Protein AF-A0A0F9CSD4-F1 (afdb_monomer_lite)

Sequence (87 aa):
MLLVESEYRLRVNAAGVAVREELGRVSQDVIADVVLERNEDLTPLYKRKLELTTVKVQLESRLRTYERAWNALSRELSRRELEAKIQ

Structure (mmCIF, N/CA/C/O backbone):
data_AF-A0A0F9CSD4-F1
#
_entry.id   AF-A0A0F9CSD4-F1
#
loop_
_atom_site.group_PDB
_atom_site.id
_atom_site.type_symbol
_atom_site.label_atom_id
_atom_site.label_alt_id
_atom_site.label_comp_id
_atom_site.label_asym_id
_atom_site.label_entity_id
_atom_site.label_seq_id
_atom_site.pdbx_PDB_ins_code
_atom_site.Cartn_x
_atom_site.Cartn_y
_atom_site.Cartn_z
_atom_site.occupancy
_atom_site.B_iso_or_equiv
_atom_site.auth_seq_id
_atom_site.auth_comp_id
_atom_site.auth_asym_id
_atom_site.auth_atom_id
_atom_site.pdbx_PDB_model_num
ATOM 1 N N . MET A 1 1 ? -1.863 9.528 -0.819 1.00 74.06 1 MET A N 1
ATOM 2 C CA . MET A 1 1 ? -1.571 8.317 -0.018 1.00 74.06 1 MET A CA 1
ATOM 3 C C . MET A 1 1 ? -1.226 8.658 1.426 1.00 74.06 1 MET A C 1
ATOM 5 O O . MET A 1 1 ? -1.876 8.116 2.306 1.00 74.06 1 MET A O 1
ATOM 9 N N . LEU A 1 2 ? -0.283 9.584 1.665 1.00 85.50 2 LEU A N 1
ATOM 10 C CA . LEU A 1 2 ? 0.168 9.956 3.015 1.00 85.50 2 LEU A CA 1
ATOM 11 C C . LEU A 1 2 ? -0.985 10.327 3.965 1.00 85.50 2 LEU A C 1
ATOM 13 O O . LEU A 1 2 ? -1.018 9.852 5.092 1.00 85.50 2 LEU A O 1
ATOM 17 N N . LEU A 1 3 ? -1.964 11.099 3.477 1.00 90.31 3 LEU A N 1
ATOM 18 C CA . LEU A 1 3 ? -3.127 11.511 4.266 1.00 90.31 3 LEU A CA 1
ATOM 19 C C . LEU A 1 3 ? -3.970 10.315 4.745 1.00 90.31 3 LEU A C 1
ATOM 21 O O . LEU A 1 3 ? -4.186 10.175 5.941 1.00 90.31 3 LEU A O 1
ATOM 25 N N . VAL A 1 4 ? -4.365 9.412 3.838 1.00 90.88 4 VAL A N 1
ATOM 26 C CA . VAL A 1 4 ? -5.164 8.210 4.165 1.00 90.88 4 VAL A CA 1
ATOM 27 C C . VAL A 1 4 ? -4.415 7.290 5.126 1.00 90.88 4 VAL A C 1
ATOM 29 O O . VAL A 1 4 ? -4.996 6.753 6.062 1.00 90.88 4 VAL A O 1
ATOM 32 N N . GLU A 1 5 ? -3.108 7.123 4.923 1.00 90.25 5 GLU A N 1
ATOM 33 C CA . GLU A 1 5 ? -2.283 6.320 5.821 1.00 90.25 5 GLU A CA 1
ATOM 34 C C . GLU A 1 5 ? -2.172 6.955 7.214 1.00 90.25 5 GLU A C 1
ATOM 36 O O . GLU A 1 5 ? -2.292 6.253 8.219 1.00 90.25 5 GLU A O 1
ATOM 41 N N . SER A 1 6 ? -1.977 8.275 7.277 1.00 92.12 6 SER A N 1
ATOM 42 C CA . SER A 1 6 ? -1.906 9.011 8.539 1.00 92.12 6 SER A CA 1
ATOM 43 C C . SER A 1 6 ? -3.232 8.968 9.293 1.00 92.12 6 SER A C 1
ATOM 45 O O . SER A 1 6 ? -3.231 8.671 10.482 1.00 92.12 6 SER A O 1
ATOM 47 N N . GLU A 1 7 ? -4.354 9.154 8.594 1.00 92.81 7 GLU A N 1
ATOM 48 C CA . GLU A 1 7 ? -5.697 9.073 9.160 1.00 92.81 7 GLU A CA 1
ATOM 49 C C . GLU A 1 7 ? -5.981 7.667 9.695 1.00 92.81 7 GLU A C 1
ATOM 51 O O . GLU A 1 7 ? -6.412 7.519 10.838 1.00 92.81 7 GLU A O 1
ATOM 56 N N . TYR A 1 8 ? -5.666 6.630 8.911 1.00 93.31 8 TYR A N 1
ATOM 57 C CA . TYR A 1 8 ? -5.805 5.241 9.337 1.00 93.31 8 TYR A CA 1
ATOM 58 C C . TYR A 1 8 ? -5.003 4.959 10.611 1.00 93.31 8 TYR A C 1
ATOM 60 O O . TYR A 1 8 ? -5.548 4.434 11.578 1.00 93.31 8 TYR A O 1
ATOM 68 N N . ARG A 1 9 ? -3.721 5.353 10.650 1.00 92.25 9 ARG A N 1
ATOM 69 C CA . ARG A 1 9 ? -2.874 5.167 11.839 1.00 92.25 9 ARG A CA 1
ATOM 70 C C . ARG A 1 9 ? -3.429 5.902 13.052 1.00 92.25 9 ARG A C 1
ATOM 72 O O . ARG A 1 9 ? -3.401 5.351 14.146 1.00 92.25 9 ARG A O 1
ATOM 79 N N . LEU A 1 10 ? -3.917 7.127 12.875 1.00 94.38 10 LEU A N 1
ATOM 80 C CA . LEU A 1 10 ? -4.476 7.928 13.964 1.00 94.38 10 LEU A CA 1
ATOM 81 C C . LEU A 1 10 ? -5.717 7.258 14.555 1.00 94.38 10 LEU A C 1
ATOM 83 O O . LEU A 1 10 ? -5.785 7.061 15.767 1.00 94.38 10 LEU A O 1
ATOM 87 N N . ARG A 1 11 ? -6.656 6.838 13.699 1.00 94.00 11 ARG A N 1
ATOM 88 C CA . ARG A 1 11 ? -7.894 6.186 14.138 1.00 94.00 11 ARG A CA 1
ATOM 89 C C . ARG A 1 11 ? -7.644 4.818 14.771 1.00 94.00 11 ARG A C 1
ATOM 91 O O . ARG A 1 11 ? -8.198 4.544 15.831 1.00 94.00 11 ARG A O 1
ATOM 98 N N . VAL A 1 12 ? -6.762 4.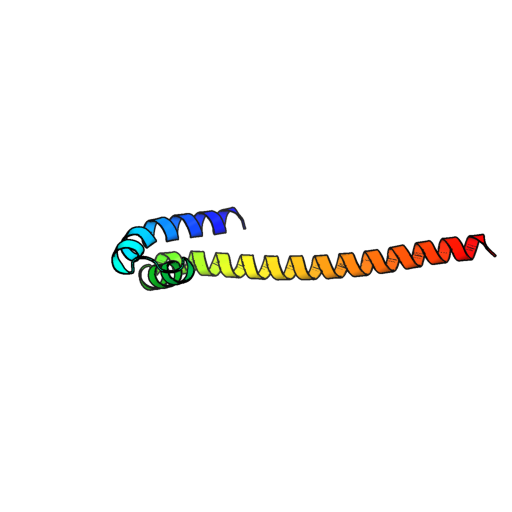000 14.190 1.00 93.31 12 VAL A N 1
ATOM 99 C CA . VAL A 1 12 ? -6.368 2.711 14.786 1.00 93.31 12 VAL A CA 1
ATOM 100 C C . VAL A 1 12 ? -5.668 2.914 16.123 1.00 93.31 12 VAL A C 1
ATOM 102 O O . VAL A 1 12 ? -5.948 2.196 17.074 1.00 93.31 12 VAL A O 1
ATOM 105 N N . ASN A 1 13 ? -4.795 3.916 16.245 1.00 92.56 13 ASN A N 1
ATOM 106 C CA . ASN A 1 13 ? -4.132 4.191 17.515 1.00 92.56 13 ASN A CA 1
ATOM 107 C C . ASN A 1 13 ? -5.093 4.683 18.593 1.00 92.56 13 ASN A C 1
ATOM 109 O O . ASN A 1 13 ? -4.894 4.313 19.748 1.00 92.56 13 ASN A O 1
ATOM 113 N N . ALA A 1 14 ? -6.096 5.484 18.231 1.00 93.12 14 ALA A N 1
ATOM 114 C CA . ALA A 1 14 ? -7.127 5.933 19.158 1.00 93.12 14 ALA A CA 1
ATOM 115 C C . ALA A 1 14 ? -7.989 4.753 19.637 1.00 93.12 14 ALA A C 1
ATOM 117 O O . ALA A 1 14 ? -8.125 4.541 20.839 1.00 93.12 14 ALA A O 1
ATOM 118 N N . ALA A 1 15 ? -8.492 3.932 18.712 1.00 92.25 15 ALA A N 1
ATOM 119 C CA . ALA A 1 15 ? -9.303 2.758 19.040 1.00 92.25 15 ALA A CA 1
ATOM 120 C C . ALA A 1 15 ? -8.498 1.640 19.738 1.00 92.25 15 ALA A C 1
ATOM 122 O O . ALA A 1 15 ? -9.030 0.889 20.550 1.00 92.25 15 ALA A O 1
ATOM 123 N N . GLY A 1 16 ? -7.196 1.551 19.466 1.00 90.81 16 GLY A N 1
ATOM 124 C CA . GLY A 1 16 ? -6.300 0.532 20.010 1.00 90.81 16 GLY A CA 1
ATOM 125 C C . GLY A 1 16 ? -5.816 0.786 21.438 1.00 90.81 16 GLY A C 1
ATOM 126 O O . GLY A 1 16 ? -5.027 -0.008 21.940 1.00 90.81 16 GLY A O 1
ATOM 127 N N . VAL A 1 17 ? -6.230 1.873 22.104 1.00 92.31 17 VAL A N 1
ATOM 128 C CA . VAL A 1 17 ? -5.871 2.124 23.515 1.00 92.31 17 VAL A CA 1
ATOM 129 C C . VAL A 1 17 ? -6.412 1.009 24.410 1.00 92.31 17 VAL A C 1
ATOM 131 O O . VAL A 1 17 ? -5.619 0.333 25.056 1.00 92.31 17 VAL A O 1
ATOM 134 N N . ALA A 1 18 ? -7.719 0.741 24.351 1.00 90.69 18 ALA A N 1
ATOM 135 C CA . ALA A 1 18 ? -8.351 -0.314 25.146 1.00 90.69 18 ALA A CA 1
ATOM 136 C C . ALA A 1 18 ? -7.812 -1.714 24.792 1.00 90.69 18 ALA A C 1
ATOM 138 O O . ALA A 1 18 ? -7.572 -2.540 25.665 1.00 90.69 18 ALA A O 1
ATOM 139 N N . VAL A 1 19 ? -7.542 -1.962 23.505 1.00 91.12 19 VAL A N 1
ATOM 140 C CA . VAL A 1 19 ? -6.972 -3.236 23.030 1.00 91.12 19 VAL A CA 1
ATOM 141 C C . VAL A 1 19 ? -5.564 -3.470 23.591 1.00 91.12 19 VAL A C 1
ATOM 143 O O . VAL A 1 19 ? -5.222 -4.593 23.950 1.00 91.12 19 VAL A O 1
ATOM 146 N N . ARG A 1 20 ? -4.739 -2.419 23.703 1.00 91.94 20 ARG A N 1
ATOM 147 C CA . ARG A 1 20 ? -3.398 -2.508 24.309 1.00 91.94 20 ARG A CA 1
ATOM 148 C C . ARG A 1 20 ? -3.446 -2.779 25.808 1.00 91.94 20 ARG A C 1
ATOM 150 O O . ARG A 1 20 ? -2.580 -3.485 26.313 1.00 91.94 20 ARG A O 1
ATOM 157 N N . GLU A 1 21 ? -4.427 -2.218 26.505 1.00 92.19 21 GLU A N 1
ATOM 158 C CA . GLU A 1 21 ? -4.628 -2.473 27.935 1.00 92.19 21 GLU A CA 1
ATOM 159 C C . GLU A 1 21 ? -5.054 -3.924 28.192 1.00 92.19 21 GLU A C 1
ATOM 161 O O . GLU A 1 21 ? -4.582 -4.538 29.144 1.00 92.19 21 GLU A O 1
ATOM 166 N N . GLU A 1 22 ? -5.875 -4.496 27.308 1.00 92.94 22 GLU A N 1
ATOM 167 C CA . GLU A 1 22 ? -6.349 -5.881 27.404 1.00 92.94 22 GLU A CA 1
ATOM 168 C C . GLU A 1 22 ? -5.280 -6.915 27.015 1.00 92.94 22 GLU A C 1
ATOM 170 O O . GLU A 1 22 ? -5.056 -7.885 27.737 1.00 92.94 22 GLU A O 1
ATOM 175 N N . LEU A 1 23 ? -4.611 -6.721 25.874 1.00 89.56 23 LEU A N 1
ATOM 176 C CA . LEU A 1 23 ? -3.674 -7.704 25.309 1.00 89.56 23 LEU A CA 1
ATOM 177 C C . LEU A 1 23 ? -2.236 -7.539 25.820 1.00 89.56 23 LEU A C 1
ATOM 179 O O . LEU A 1 23 ? -1.386 -8.404 25.595 1.00 89.56 23 LEU A O 1
ATOM 183 N N . GLY A 1 24 ? -1.928 -6.420 26.479 1.00 88.12 24 GLY A N 1
ATOM 184 C CA . GLY A 1 24 ? -0.580 -6.094 26.921 1.00 88.12 24 GLY A CA 1
ATOM 185 C C . GLY A 1 24 ? 0.375 -5.831 25.751 1.00 88.12 24 GLY A C 1
ATOM 186 O O . GLY A 1 24 ? 0.075 -5.096 24.808 1.00 88.12 24 GLY A O 1
ATOM 187 N N . ARG A 1 25 ? 1.592 -6.385 25.825 1.00 87.19 25 ARG A N 1
ATOM 188 C CA . ARG A 1 25 ? 2.686 -6.042 24.902 1.00 87.19 25 ARG A CA 1
ATOM 189 C C . ARG A 1 25 ? 2.688 -6.941 23.662 1.00 87.19 25 ARG A C 1
ATOM 191 O O . ARG A 1 25 ? 3.464 -7.887 23.572 1.00 87.19 25 ARG A O 1
ATOM 198 N N . VAL A 1 26 ? 1.842 -6.602 22.697 1.00 91.69 26 VAL A N 1
ATOM 199 C CA . VAL A 1 26 ? 1.744 -7.259 21.382 1.00 91.69 26 VAL A CA 1
ATOM 200 C C . VAL A 1 26 ? 2.245 -6.353 20.250 1.00 91.69 26 VAL A C 1
ATOM 202 O O . VAL A 1 26 ? 2.504 -5.163 20.452 1.00 91.69 26 VAL A O 1
ATOM 205 N N . SER A 1 27 ? 2.428 -6.916 19.051 1.00 92.44 27 SER A N 1
ATOM 206 C CA . SER A 1 27 ? 2.819 -6.135 17.875 1.00 92.44 27 SER A CA 1
ATOM 207 C C . SER A 1 27 ? 1.700 -5.183 17.437 1.00 92.44 27 SER A C 1
ATOM 209 O O . SER A 1 27 ? 0.520 -5.397 17.718 1.00 92.44 27 SER A O 1
ATOM 211 N N . GLN A 1 28 ? 2.072 -4.121 16.719 1.00 88.62 28 GLN A N 1
ATOM 212 C CA . GLN A 1 28 ? 1.097 -3.177 16.166 1.00 88.62 28 GLN A CA 1
ATOM 213 C C . GLN A 1 28 ? 0.153 -3.819 15.149 1.00 88.62 28 GLN A C 1
ATOM 215 O O . GLN A 1 28 ? -1.009 -3.434 15.092 1.00 88.62 28 GLN A O 1
ATOM 220 N N . ASP A 1 29 ? 0.619 -4.819 14.402 1.00 89.88 29 ASP A N 1
ATOM 221 C CA . ASP A 1 29 ? -0.223 -5.521 13.433 1.00 89.88 29 ASP A CA 1
ATOM 222 C C . ASP A 1 29 ? -1.350 -6.287 14.140 1.00 89.88 29 ASP A C 1
ATOM 224 O O . ASP A 1 29 ? -2.509 -6.137 13.773 1.00 89.88 29 ASP A O 1
ATOM 228 N N . VAL A 1 30 ? -1.043 -6.971 15.250 1.00 91.75 30 VAL A N 1
ATOM 229 C CA . VAL A 1 30 ? -2.055 -7.66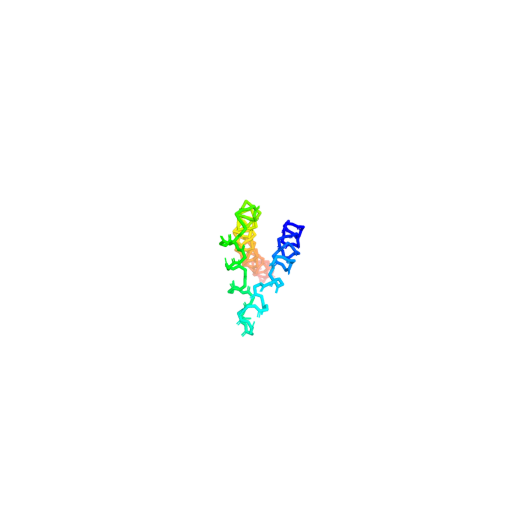7 16.067 1.00 91.75 30 VAL A CA 1
ATOM 230 C C . VAL A 1 30 ? -3.065 -6.682 16.662 1.00 91.75 30 VAL A C 1
ATOM 232 O O . VAL A 1 30 ? -4.263 -6.949 16.668 1.00 91.75 30 VAL A O 1
ATOM 235 N N . ILE A 1 31 ? -2.610 -5.517 17.137 1.00 91.75 31 ILE A N 1
ATOM 236 C CA . ILE A 1 31 ? -3.516 -4.471 17.641 1.00 91.75 31 ILE A CA 1
ATOM 237 C C . ILE A 1 31 ? -4.428 -3.975 16.517 1.00 91.75 31 ILE A C 1
ATOM 239 O O . ILE A 1 31 ? -5.622 -3.797 16.740 1.00 91.75 31 ILE A O 1
ATOM 243 N N . ALA A 1 32 ? -3.878 -3.737 15.325 1.00 90.00 32 ALA A N 1
ATOM 244 C CA . ALA A 1 32 ? -4.640 -3.254 14.183 1.00 90.00 32 ALA A CA 1
ATOM 245 C C . ALA A 1 32 ? -5.709 -4.261 13.738 1.00 90.00 32 ALA A C 1
ATOM 247 O O . ALA A 1 32 ?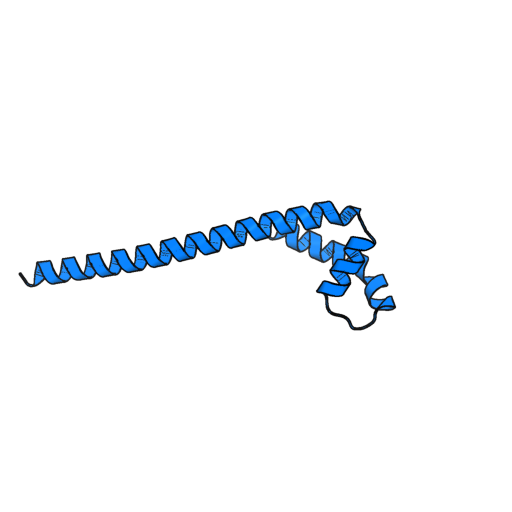 -6.834 -3.841 13.475 1.00 90.00 32 ALA A O 1
ATOM 248 N N . ASP A 1 33 ? -5.389 -5.555 13.715 1.00 92.19 33 ASP A N 1
ATOM 249 C CA . ASP A 1 33 ? -6.335 -6.615 13.354 1.00 92.19 33 ASP A CA 1
ATOM 250 C C . ASP A 1 33 ? -7.501 -6.670 14.347 1.00 92.19 33 ASP A C 1
ATOM 252 O O . ASP A 1 33 ? -8.662 -6.585 13.951 1.00 92.19 33 ASP A O 1
ATOM 256 N N . VAL A 1 34 ? -7.207 -6.674 15.649 1.00 93.00 34 VAL A N 1
ATOM 257 C CA . VAL A 1 34 ? -8.242 -6.685 16.696 1.00 93.00 34 VAL A CA 1
ATOM 258 C C . VAL A 1 34 ? -9.077 -5.399 16.680 1.00 93.00 34 VAL A C 1
ATOM 260 O O . VAL A 1 34 ? -10.287 -5.428 16.903 1.00 93.00 34 VAL A O 1
ATOM 263 N N . VAL A 1 35 ? -8.464 -4.247 16.396 1.00 93.69 35 VAL A N 1
ATOM 264 C CA . VAL A 1 35 ? -9.196 -2.983 16.232 1.00 93.69 35 VAL A CA 1
ATOM 265 C C . VAL A 1 35 ? -10.138 -3.040 15.030 1.00 93.69 35 VAL A C 1
ATOM 267 O O . VAL A 1 35 ? -11.253 -2.534 15.137 1.00 93.69 35 VAL A O 1
ATOM 270 N N . LEU A 1 36 ? -9.717 -3.642 13.915 1.00 93.19 36 LEU A N 1
ATOM 271 C CA . LEU A 1 36 ? -10.550 -3.811 12.724 1.00 93.19 36 LEU A CA 1
ATOM 272 C C . LEU A 1 36 ? -11.702 -4.791 12.955 1.00 93.19 36 LEU A C 1
ATOM 274 O O . LEU A 1 36 ? -12.809 -4.515 12.504 1.00 93.19 36 LEU A O 1
ATOM 278 N N . GLU A 1 37 ? -11.473 -5.881 13.691 1.00 93.50 37 GLU A N 1
ATOM 279 C CA . GLU A 1 37 ? -12.535 -6.816 14.088 1.00 93.50 37 GLU A CA 1
ATOM 280 C C . GLU A 1 37 ? -13.592 -6.143 14.971 1.00 93.50 37 GLU A C 1
ATOM 282 O O . GLU A 1 37 ? -14.783 -6.415 14.840 1.00 93.50 37 GLU A O 1
ATOM 287 N N . ARG A 1 38 ? -13.166 -5.250 15.871 1.00 92.38 38 ARG A N 1
ATOM 288 C CA . ARG A 1 38 ? -14.055 -4.580 16.834 1.00 92.38 38 ARG A CA 1
ATOM 289 C C . ARG A 1 38 ? -14.694 -3.292 16.307 1.00 92.38 38 ARG A C 1
ATOM 291 O O . ARG A 1 38 ? -15.675 -2.838 16.886 1.00 92.38 38 ARG A O 1
ATOM 298 N N . ASN A 1 39 ? -14.141 -2.675 15.260 1.00 90.38 39 ASN A N 1
ATOM 299 C CA . ASN A 1 39 ? -14.639 -1.427 14.671 1.00 90.38 39 ASN A CA 1
ATOM 300 C C . ASN A 1 39 ? -14.811 -1.565 13.156 1.00 90.38 39 ASN A C 1
ATOM 302 O O . ASN A 1 39 ? -13.937 -1.177 12.372 1.00 90.38 39 ASN A O 1
ATOM 306 N N . GLU A 1 40 ? -15.988 -2.036 12.742 1.00 89.19 40 GLU A N 1
ATOM 307 C CA . GLU A 1 40 ? -16.330 -2.196 11.325 1.00 89.19 40 GLU A CA 1
ATOM 308 C C . GLU A 1 40 ? -16.223 -0.881 10.532 1.00 89.19 40 GLU A C 1
ATOM 310 O O . GLU A 1 40 ? -15.818 -0.902 9.367 1.00 89.19 40 GLU A O 1
ATOM 315 N N . ASP A 1 41 ? -16.460 0.267 11.176 1.00 90.81 41 ASP A N 1
ATOM 316 C CA . ASP A 1 41 ? -16.347 1.611 10.588 1.00 90.81 41 ASP A CA 1
ATOM 317 C C . ASP A 1 41 ? -14.946 1.941 10.042 1.00 90.81 41 ASP A C 1
ATOM 319 O O . ASP A 1 41 ? -14.790 2.814 9.182 1.00 90.81 41 ASP A O 1
ATOM 323 N N . LEU A 1 42 ? -13.903 1.251 10.515 1.00 92.81 42 LEU A N 1
ATOM 324 C CA . LEU A 1 42 ? -12.534 1.419 10.018 1.00 92.81 42 LEU A CA 1
ATOM 325 C C . LEU A 1 42 ? -12.241 0.562 8.781 1.00 92.81 42 LEU A C 1
ATOM 327 O O . LEU A 1 42 ? -11.274 0.838 8.063 1.00 92.81 42 LEU A O 1
ATOM 331 N N . THR A 1 43 ? -13.093 -0.417 8.472 1.00 91.56 43 THR A N 1
ATOM 332 C CA . THR A 1 43 ? -12.929 -1.328 7.331 1.00 91.56 43 THR A CA 1
ATOM 333 C C . THR A 1 43 ? -12.854 -0.597 5.987 1.00 91.56 43 THR A C 1
ATOM 335 O O . THR A 1 43 ? -11.946 -0.896 5.204 1.00 91.56 43 THR A O 1
ATOM 338 N N . PRO A 1 44 ? -13.728 0.382 5.668 1.00 93.69 44 PRO A N 1
ATOM 339 C CA . PRO A 1 44 ? -13.631 1.117 4.406 1.00 93.69 44 PRO A CA 1
ATOM 340 C C . PRO A 1 44 ? -12.310 1.885 4.277 1.00 93.69 44 PRO A C 1
ATOM 342 O O . PRO A 1 44 ? -11.695 1.906 3.208 1.00 93.69 44 PRO A O 1
ATOM 345 N N . LEU A 1 45 ? -11.838 2.478 5.379 1.00 93.62 45 LEU A N 1
ATOM 346 C CA . LEU A 1 45 ? -10.580 3.221 5.412 1.00 93.62 45 LEU A CA 1
ATOM 347 C C . LEU A 1 45 ? -9.375 2.288 5.224 1.00 93.62 45 LEU A C 1
ATOM 349 O O . LEU A 1 45 ? -8.459 2.612 4.465 1.00 93.62 45 LEU A O 1
ATOM 353 N N . TYR A 1 46 ? -9.402 1.110 5.852 1.00 93.12 46 TYR A N 1
ATOM 354 C CA . TYR A 1 46 ? -8.397 0.065 5.659 1.00 93.12 46 TYR A CA 1
ATOM 355 C C . TYR A 1 46 ? -8.336 -0.417 4.207 1.00 93.12 46 TYR A C 1
ATOM 357 O O . TYR A 1 46 ? -7.258 -0.424 3.610 1.00 93.12 46 TYR A O 1
ATOM 365 N N . LYS A 1 47 ? -9.487 -0.747 3.606 1.00 93.81 47 LYS A N 1
ATOM 366 C CA . LYS A 1 47 ? -9.573 -1.167 2.196 1.00 93.81 47 LYS A CA 1
ATOM 367 C C . LYS A 1 47 ? -8.970 -0.116 1.270 1.00 93.81 47 LYS A C 1
ATOM 369 O O . LYS A 1 47 ? -8.122 -0.433 0.440 1.00 93.81 47 LYS A O 1
ATOM 374 N N . ARG A 1 48 ? -9.314 1.156 1.480 1.00 93.88 48 ARG A N 1
ATOM 375 C CA . ARG A 1 48 ? -8.773 2.253 0.674 1.00 93.88 48 ARG A CA 1
ATOM 376 C C . ARG A 1 48 ? -7.268 2.443 0.858 1.00 93.88 48 ARG A C 1
ATOM 378 O O . ARG A 1 48 ? -6.559 2.713 -0.111 1.00 93.88 48 ARG A O 1
ATOM 385 N N . LYS A 1 49 ? -6.751 2.287 2.081 1.00 94.19 49 LYS A N 1
ATOM 386 C CA . LYS A 1 49 ? -5.301 2.262 2.331 1.00 94.19 49 LYS A CA 1
ATOM 387 C C . LYS A 1 49 ? -4.639 1.118 1.554 1.00 94.19 49 LYS A C 1
ATOM 389 O O . LYS A 1 49 ? -3.597 1.343 0.935 1.00 94.19 49 LYS A O 1
ATOM 394 N N . LEU A 1 50 ? -5.226 -0.079 1.573 1.00 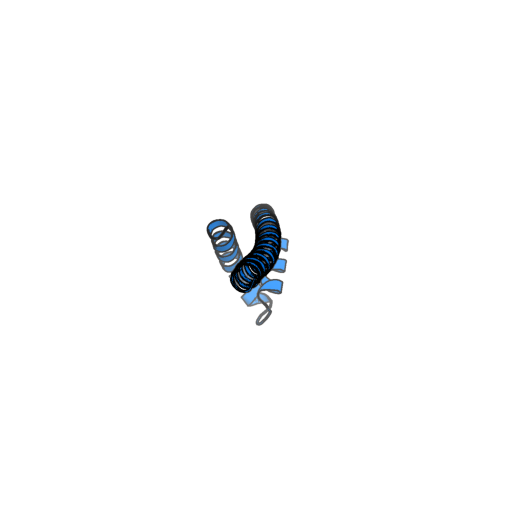93.94 50 LEU A N 1
ATOM 395 C CA . LEU A 1 50 ? -4.690 -1.257 0.892 1.00 93.94 50 LEU A CA 1
ATOM 396 C C . LEU A 1 50 ? -4.632 -1.050 -0.627 1.00 93.94 50 LEU A C 1
ATOM 398 O O . LEU A 1 50 ? -3.577 -1.238 -1.224 1.00 93.94 50 LEU A O 1
ATOM 402 N N . GLU A 1 51 ? -5.717 -0.573 -1.237 1.00 95.69 51 GLU A N 1
ATOM 403 C CA . GLU A 1 51 ? -5.772 -0.247 -2.668 1.00 95.69 51 GLU A CA 1
ATOM 404 C C . GLU A 1 51 ? -4.679 0.751 -3.072 1.00 95.69 51 GLU A C 1
ATOM 406 O O . GLU A 1 51 ? -3.917 0.510 -4.011 1.00 95.69 51 GLU A O 1
ATOM 411 N N . LEU A 1 52 ? -4.545 1.853 -2.327 1.00 95.00 52 LEU A N 1
ATOM 412 C CA . LEU A 1 52 ? -3.515 2.860 -2.594 1.00 95.00 52 LEU A CA 1
ATOM 413 C C . LEU A 1 52 ? -2.096 2.304 -2.424 1.00 95.00 52 LEU A C 1
ATOM 415 O O . LEU A 1 52 ? -1.201 2.666 -3.190 1.00 95.00 52 LEU A O 1
ATOM 419 N N . THR A 1 53 ? -1.888 1.421 -1.447 1.00 94.44 53 THR A N 1
ATOM 420 C CA . THR A 1 53 ? -0.593 0.763 -1.226 1.00 94.44 53 THR A CA 1
ATOM 421 C C . THR A 1 53 ? -0.244 -0.148 -2.398 1.00 94.44 53 THR A C 1
ATOM 423 O O . THR A 1 53 ? 0.873 -0.088 -2.910 1.00 94.44 53 THR A O 1
ATOM 426 N N . THR A 1 54 ? -1.210 -0.926 -2.887 1.00 95.44 54 THR A N 1
ATOM 427 C CA . THR A 1 54 ? -1.047 -1.775 -4.073 1.00 95.44 54 THR A CA 1
ATOM 428 C C . THR A 1 54 ? -0.664 -0.952 -5.300 1.00 95.44 54 THR A C 1
ATOM 430 O O . THR A 1 54 ? 0.308 -1.282 -5.982 1.00 95.44 54 THR A O 1
ATOM 433 N N . VAL A 1 55 ? -1.363 0.159 -5.553 1.00 95.75 55 VAL A N 1
ATOM 434 C CA . VAL A 1 55 ? -1.042 1.063 -6.670 1.00 95.75 55 VAL A CA 1
ATOM 435 C C . VAL A 1 55 ? 0.368 1.636 -6.526 1.00 95.75 55 VAL A C 1
ATOM 437 O O . VAL A 1 55 ? 1.126 1.642 -7.496 1.00 95.75 55 VAL A O 1
ATOM 440 N N . LYS A 1 56 ? 0.765 2.069 -5.322 1.00 95.56 56 LYS A N 1
ATOM 441 C CA . LYS A 1 56 ? 2.127 2.562 -5.069 1.00 95.56 56 LYS A CA 1
ATOM 442 C C . LYS A 1 56 ? 3.180 1.506 -5.414 1.00 95.56 56 LYS A C 1
ATOM 444 O O . LYS A 1 56 ? 4.107 1.812 -6.157 1.00 95.56 56 LYS A O 1
ATOM 449 N N . VAL A 1 57 ? 3.022 0.276 -4.926 1.00 96.62 57 VAL A N 1
ATOM 450 C CA . VAL A 1 57 ? 3.972 -0.821 -5.189 1.00 96.62 57 VAL A CA 1
ATOM 451 C C . VAL A 1 57 ? 4.083 -1.107 -6.689 1.00 96.62 57 VAL A C 1
ATOM 453 O O . VAL A 1 57 ? 5.185 -1.274 -7.215 1.00 96.62 57 VAL A O 1
ATOM 456 N N . GLN A 1 58 ? 2.957 -1.111 -7.406 1.00 96.88 58 GLN A N 1
ATOM 457 C CA . GLN A 1 58 ? 2.950 -1.288 -8.859 1.00 96.88 58 GLN A CA 1
ATOM 458 C C . GLN A 1 58 ? 3.693 -0.156 -9.582 1.00 96.88 58 GLN A C 1
ATOM 460 O O . GLN A 1 58 ? 4.464 -0.421 -10.508 1.00 96.88 58 GLN A O 1
ATOM 465 N N . LEU A 1 59 ? 3.496 1.097 -9.164 1.00 97.06 59 LEU A N 1
ATOM 466 C CA . LEU A 1 59 ? 4.184 2.251 -9.745 1.00 97.06 59 LEU A CA 1
ATOM 467 C C . LEU A 1 59 ? 5.691 2.221 -9.470 1.00 97.06 59 LEU A C 1
ATOM 469 O O . LEU A 1 59 ? 6.472 2.433 -10.393 1.00 97.06 59 LEU A O 1
ATOM 473 N N . GLU A 1 60 ? 6.109 1.896 -8.248 1.00 97.50 60 GLU A N 1
ATOM 474 C CA . GLU A 1 60 ? 7.527 1.758 -7.893 1.00 97.50 60 GLU A CA 1
ATOM 475 C C . GLU A 1 60 ? 8.206 0.638 -8.693 1.00 97.50 60 GLU A C 1
ATOM 477 O O . GLU A 1 60 ? 9.325 0.803 -9.179 1.00 97.50 60 GLU A O 1
ATOM 482 N N . SER A 1 61 ? 7.521 -0.491 -8.889 1.00 97.56 61 SER A N 1
ATOM 483 C CA . SER A 1 61 ? 8.014 -1.591 -9.726 1.00 97.56 61 SER A CA 1
ATOM 484 C C . SER A 1 61 ? 8.201 -1.169 -11.190 1.00 97.56 61 SER A C 1
ATOM 486 O O . SER A 1 61 ? 9.241 -1.445 -11.803 1.00 97.56 61 SER A O 1
ATOM 488 N N . ARG A 1 62 ? 7.222 -0.443 -11.747 1.00 97.31 62 ARG A N 1
ATOM 489 C CA . ARG A 1 62 ? 7.306 0.100 -13.110 1.00 97.31 62 ARG A CA 1
ATOM 490 C C . ARG A 1 62 ? 8.443 1.106 -13.237 1.00 97.31 62 ARG A C 1
ATOM 492 O O . ARG A 1 62 ? 9.226 0.997 -14.174 1.00 97.31 62 ARG A O 1
ATOM 499 N N . LEU A 1 63 ? 8.577 2.025 -12.281 1.00 97.81 63 LEU A N 1
ATOM 500 C CA . LEU A 1 63 ? 9.655 3.013 -12.260 1.00 97.81 63 LEU A CA 1
ATOM 501 C C . 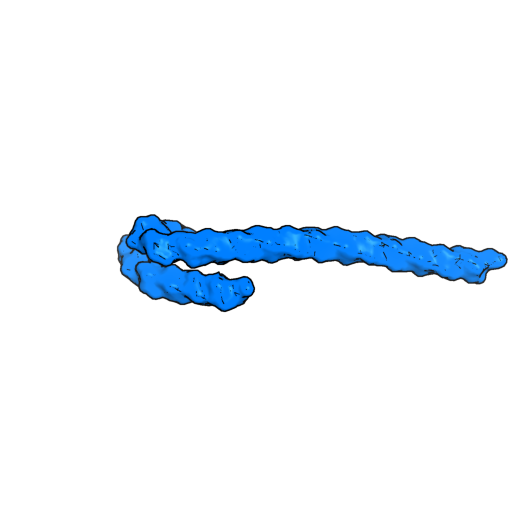LEU A 1 63 ? 11.031 2.336 -12.295 1.00 97.81 63 LEU A C 1
ATOM 503 O O . LEU A 1 63 ? 11.833 2.645 -13.169 1.00 97.81 63 LEU A O 1
ATOM 507 N N . ARG A 1 64 ? 11.263 1.330 -11.441 1.00 97.75 64 ARG A N 1
ATOM 508 C CA . ARG A 1 64 ? 12.523 0.564 -11.436 1.00 97.75 64 ARG A CA 1
ATOM 509 C C . ARG A 1 64 ? 12.805 -0.121 -12.773 1.00 97.75 64 ARG A C 1
ATOM 511 O O . ARG A 1 64 ? 13.958 -0.235 -13.182 1.00 97.75 64 ARG A O 1
ATOM 518 N N . THR A 1 65 ? 11.766 -0.608 -13.449 1.00 96.50 65 THR A N 1
ATOM 519 C CA . THR A 1 65 ? 11.904 -1.203 -14.787 1.00 96.50 65 THR A CA 1
ATOM 520 C C . THR A 1 65 ? 12.347 -0.155 -15.808 1.00 96.50 65 THR A C 1
ATOM 522 O O . THR A 1 65 ? 13.298 -0.399 -16.552 1.00 96.50 65 THR A O 1
ATOM 525 N N . TYR A 1 66 ? 11.720 1.024 -15.800 1.00 97.00 66 TYR A N 1
ATOM 526 C CA . TYR A 1 66 ? 12.098 2.131 -16.680 1.00 97.00 66 TYR A CA 1
ATOM 527 C C . TYR A 1 66 ? 13.517 2.632 -16.415 1.00 97.00 66 TYR A C 1
ATOM 529 O O . TYR A 1 66 ? 14.279 2.804 -17.361 1.00 97.00 66 TYR A O 1
ATOM 537 N N . GLU A 1 67 ? 13.912 2.795 -15.152 1.00 97.62 67 GLU A N 1
ATOM 538 C CA . GLU A 1 67 ? 15.269 3.213 -14.780 1.00 97.62 67 GLU A CA 1
ATOM 539 C C . GLU A 1 67 ? 16.330 2.234 -15.296 1.00 97.62 67 GLU A C 1
ATOM 541 O O . GLU A 1 67 ? 17.358 2.647 -15.835 1.00 97.62 67 GLU A O 1
ATOM 546 N N . ARG A 1 68 ? 16.084 0.922 -15.189 1.00 96.31 68 ARG A N 1
ATOM 547 C CA . ARG A 1 68 ? 16.996 -0.098 -15.731 1.00 96.31 68 ARG A CA 1
ATOM 548 C C . ARG A 1 68 ? 17.107 -0.016 -17.249 1.00 96.31 68 ARG A C 1
ATOM 550 O O . ARG A 1 68 ? 18.221 -0.059 -17.767 1.00 96.31 68 ARG A O 1
ATOM 557 N N . ALA A 1 69 ? 15.978 0.103 -17.945 1.00 96.06 69 ALA A N 1
ATOM 558 C CA . ALA A 1 69 ? 15.953 0.208 -19.401 1.00 96.06 69 ALA A CA 1
ATOM 559 C C . ALA A 1 69 ? 16.670 1.477 -19.886 1.00 96.06 69 ALA A C 1
ATOM 561 O O . ALA A 1 69 ? 17.502 1.410 -20.788 1.00 96.06 69 ALA A O 1
ATOM 562 N N . TRP A 1 70 ? 16.409 2.611 -19.234 1.00 96.44 70 TRP A N 1
ATOM 563 C CA . TRP A 1 70 ? 17.076 3.879 -19.511 1.00 96.44 70 TRP A CA 1
ATOM 564 C C . TRP A 1 70 ? 18.590 3.782 -19.318 1.00 96.44 70 TRP A C 1
ATOM 566 O O . TRP A 1 70 ? 19.353 4.141 -20.212 1.00 96.44 70 TRP A O 1
ATOM 576 N N . ASN A 1 71 ? 19.035 3.231 -18.188 1.00 96.75 71 ASN A N 1
ATOM 577 C CA . ASN A 1 71 ? 20.459 3.066 -17.905 1.00 96.75 71 ASN A CA 1
ATOM 578 C C . ASN A 1 71 ? 21.150 2.141 -18.916 1.00 96.75 71 ASN A C 1
ATOM 580 O O . ASN A 1 71 ? 22.290 2.399 -19.301 1.00 96.75 71 ASN A O 1
ATOM 584 N N . ALA A 1 72 ? 20.480 1.073 -19.358 1.00 96.38 72 ALA A N 1
ATOM 585 C CA . ALA A 1 72 ? 21.007 0.185 -20.391 1.00 96.38 72 ALA A CA 1
ATOM 586 C C . ALA A 1 72 ? 21.139 0.904 -21.744 1.00 96.38 72 ALA A C 1
ATOM 588 O O . ALA A 1 72 ? 22.199 0.842 -22.365 1.00 96.38 72 ALA A O 1
ATOM 589 N N . LEU A 1 73 ? 20.100 1.634 -22.164 1.00 96.38 73 LEU A N 1
ATOM 590 C CA . LEU A 1 73 ? 20.104 2.392 -23.416 1.00 96.38 73 LEU A CA 1
ATOM 591 C C . LEU A 1 73 ? 21.162 3.499 -23.410 1.00 96.38 73 LEU A C 1
ATOM 593 O O . LEU A 1 73 ? 21.896 3.651 -24.380 1.00 96.38 73 LEU A O 1
ATOM 597 N N . SER A 1 74 ? 21.269 4.244 -22.310 1.00 95.31 74 SER A N 1
ATOM 598 C CA . SER A 1 74 ? 22.264 5.305 -22.158 1.00 95.31 74 SER A CA 1
ATOM 599 C C . SER A 1 74 ? 23.689 4.760 -22.293 1.00 95.31 74 SER A C 1
ATOM 601 O O . SER A 1 74 ? 24.485 5.338 -23.027 1.00 95.31 74 SER A O 1
ATOM 603 N N . ARG A 1 75 ? 23.997 3.612 -21.672 1.00 94.94 75 ARG A N 1
ATOM 604 C CA . ARG A 1 75 ? 25.311 2.958 -21.813 1.00 94.94 75 ARG A CA 1
ATOM 605 C C . ARG A 1 75 ? 25.594 2.516 -23.246 1.00 94.94 75 ARG A C 1
ATOM 607 O O . ARG A 1 75 ? 26.710 2.698 -23.720 1.00 94.94 75 ARG A O 1
ATOM 614 N N . GLU A 1 76 ? 24.602 1.942 -23.920 1.00 95.75 76 GLU A N 1
ATOM 615 C CA . GLU A 1 76 ? 24.737 1.501 -25.311 1.00 95.75 76 GLU A CA 1
ATOM 616 C C . GLU A 1 76 ? 24.961 2.686 -26.261 1.00 95.75 76 GLU A C 1
ATOM 618 O O . GLU A 1 76 ? 25.837 2.626 -27.121 1.00 95.75 76 GLU A O 1
ATOM 623 N N . LEU A 1 77 ? 24.235 3.793 -26.076 1.00 94.19 77 LEU A N 1
ATOM 624 C CA . LEU A 1 77 ? 24.447 5.019 -26.850 1.00 94.19 77 LEU A CA 1
ATOM 625 C C . LEU A 1 77 ? 25.859 5.572 -26.643 1.00 94.19 77 LEU A C 1
ATOM 627 O O . LEU A 1 77 ? 26.561 5.814 -27.621 1.00 94.19 77 LEU A O 1
ATOM 631 N N . SER A 1 78 ? 26.315 5.686 -25.392 1.00 93.38 78 SER A N 1
ATOM 632 C CA . SER A 1 78 ? 27.679 6.142 -25.097 1.00 93.38 78 SER A CA 1
ATOM 633 C C . SER A 1 78 ? 28.748 5.229 -25.702 1.00 93.38 78 SER A C 1
ATOM 635 O O . SER A 1 78 ? 29.773 5.711 -26.182 1.00 93.38 78 SER A O 1
ATOM 637 N N . ARG A 1 79 ? 28.517 3.911 -25.715 1.00 94.06 79 ARG A N 1
ATOM 638 C CA . ARG A 1 79 ? 29.414 2.955 -26.371 1.00 94.06 79 ARG A CA 1
ATOM 639 C C . ARG A 1 79 ? 29.488 3.205 -27.878 1.00 94.06 79 ARG A C 1
ATOM 641 O O . ARG A 1 79 ? 30.589 3.298 -28.412 1.00 94.06 79 ARG A O 1
ATOM 648 N N . ARG A 1 80 ? 28.342 3.360 -28.548 1.00 92.62 80 ARG A N 1
ATOM 649 C CA . ARG A 1 80 ? 28.280 3.628 -29.995 1.00 92.62 80 ARG A CA 1
ATOM 650 C C . ARG A 1 80 ? 28.929 4.953 -30.376 1.00 92.62 80 ARG A C 1
ATOM 652 O O . ARG A 1 80 ? 29.631 5.015 -31.378 1.00 92.62 80 ARG A O 1
ATOM 659 N N . GLU A 1 81 ? 28.734 6.000 -29.578 1.00 93.88 81 GLU A N 1
ATOM 660 C CA . GLU A 1 81 ? 29.399 7.294 -29.784 1.00 93.88 81 GLU A CA 1
ATOM 661 C C . GLU A 1 81 ? 30.925 7.186 -29.699 1.00 93.88 81 GLU A C 1
ATOM 663 O O . GLU A 1 81 ? 31.637 7.893 -30.410 1.00 93.88 81 GLU A O 1
ATOM 668 N N . LEU A 1 82 ? 31.436 6.319 -28.824 1.00 92.50 82 LEU A N 1
ATOM 669 C CA . LEU A 1 82 ? 32.867 6.085 -28.675 1.00 92.50 82 LEU A CA 1
ATOM 670 C C . LEU A 1 82 ? 33.424 5.243 -29.830 1.00 92.50 82 LEU A C 1
ATOM 672 O O . LEU A 1 82 ? 34.462 5.595 -30.381 1.00 92.50 82 LEU A O 1
ATOM 676 N N . GLU A 1 83 ? 32.715 4.190 -30.242 1.00 92.88 83 GLU A N 1
ATOM 677 C CA . GLU A 1 83 ? 33.063 3.381 -31.421 1.00 92.88 83 GLU A CA 1
ATOM 678 C C . GLU A 1 83 ? 33.105 4.239 -32.701 1.00 92.88 83 GLU A C 1
ATOM 680 O O . GLU A 1 83 ? 34.06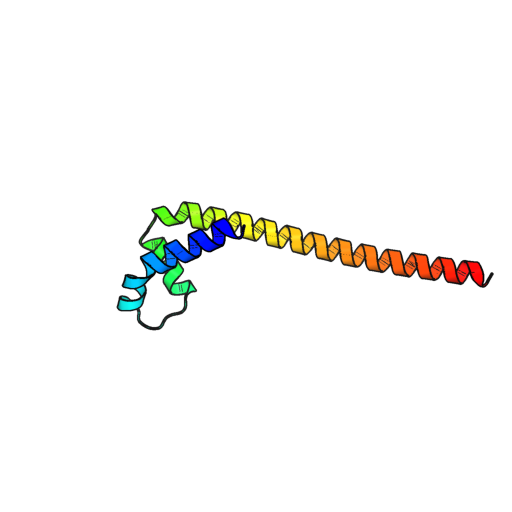3 4.149 -33.466 1.00 92.88 83 GLU A O 1
ATOM 685 N N . ALA A 1 84 ? 32.138 5.145 -32.882 1.00 91.50 84 ALA A N 1
ATOM 686 C CA . ALA A 1 84 ? 32.076 6.056 -34.028 1.00 91.50 84 ALA A CA 1
ATOM 687 C C . ALA A 1 84 ? 33.198 7.111 -34.068 1.00 91.50 84 ALA A C 1
ATOM 689 O O . ALA A 1 84 ? 33.440 7.687 -35.120 1.00 91.50 84 ALA A O 1
ATOM 690 N N . LYS A 1 85 ? 33.865 7.399 -32.941 1.00 86.50 85 LYS A N 1
ATOM 691 C CA . LYS A 1 85 ? 35.013 8.329 -32.879 1.00 86.50 85 LYS A CA 1
ATOM 692 C C . LYS A 1 85 ? 36.358 7.655 -33.154 1.00 86.50 85 LYS A C 1
ATOM 694 O O . LYS A 1 85 ? 37.345 8.355 -33.357 1.00 86.50 85 LYS A O 1
ATOM 699 N N . ILE A 1 86 ? 36.414 6.328 -33.041 1.00 84.44 86 ILE A N 1
ATOM 700 C CA . ILE A 1 86 ? 37.635 5.534 -33.234 1.00 84.44 86 ILE A CA 1
ATOM 701 C C . ILE A 1 86 ? 37.785 5.101 -34.703 1.00 84.44 86 ILE A C 1
ATOM 703 O O . ILE A 1 86 ? 38.912 4.878 -35.145 1.00 84.44 86 ILE A O 1
ATOM 707 N N . GLN A 1 87 ? 36.672 4.978 -35.436 1.00 58.59 87 GLN A N 1
ATOM 708 C CA . GLN A 1 87 ? 36.647 4.787 -36.893 1.00 58.59 87 GLN A CA 1
ATOM 709 C C . GLN A 1 87 ? 36.936 6.088 -37.642 1.00 58.59 87 GLN A C 1
ATOM 711 O O . GLN A 1 87 ? 37.598 5.991 -38.699 1.00 58.59 87 GLN A O 1
#

Organism: NCBI:txid412755

Foldseek 3Di:
DVVLVVVLVVVLVVQLPVVCVVPPDDDSVVSSVVSCVVDVVSVVSVVVVVVVVVVVVVVVVVVVVVVVVVVVVVVVVVVVVVVVVVD

Secondary structure (DSSP, 8-state):
-HHHHHHHHHHHHHHHHHHHHHH-S--HHHHHHHHHHH-GGGHHHHHHHHHHHHHHHHHHHHHHHHHHHHHHHHHHHHHHHHHHHH-

Radius of gyration: 23.49 Å; chains: 1; bounding box: 54×19×65 Å

pLDDT: mean 92.57, std 5.04, range [58.59, 97.81]